Protein AF-A0A7T6VIW2-F1 (afdb_monomer)

Radius of gyration: 22.15 Å; Cα contacts (8 Å, |Δi|>4): 57; chains: 1; bounding box: 61×43×41 Å

pLDDT: mean 85.41, std 11.58, range [43.78, 95.5]

Structure (mmCIF, N/CA/C/O backbone):
data_AF-A0A7T6VIW2-F1
#
_entry.id   AF-A0A7T6VIW2-F1
#
loop_
_atom_site.group_PDB
_atom_site.id
_atom_site.type_symbol
_atom_site.label_atom_id
_atom_site.label_alt_id
_atom_site.label_comp_id
_atom_site.label_asym_id
_atom_site.label_entity_id
_atom_site.label_seq_id
_atom_site.pdbx_PDB_ins_code
_atom_site.Cartn_x
_atom_site.Cartn_y
_atom_site.Cartn_z
_atom_site.occupancy
_atom_site.B_iso_or_equiv
_atom_site.auth_seq_id
_atom_site.auth_comp_id
_atom_site.auth_asym_id
_atom_site.auth_atom_id
_atom_site.pdbx_PDB_model_num
ATOM 1 N N . MET A 1 1 ? 42.644 -32.033 -14.487 1.00 43.78 1 MET A N 1
ATOM 2 C CA . MET A 1 1 ? 42.231 -31.438 -13.200 1.00 43.78 1 MET A CA 1
ATOM 3 C C . MET A 1 1 ? 41.993 -29.961 -13.458 1.00 43.78 1 MET A C 1
ATOM 5 O O . MET A 1 1 ? 42.947 -29.282 -13.817 1.00 43.78 1 MET A O 1
ATOM 9 N N . LEU A 1 2 ? 40.739 -29.494 -13.425 1.00 52.12 2 LEU A N 1
ATOM 10 C CA . LEU A 1 2 ? 40.463 -28.053 -13.475 1.00 52.12 2 LEU A CA 1
ATOM 11 C C . LEU A 1 2 ? 40.997 -27.427 -12.181 1.00 52.12 2 LEU A C 1
ATOM 13 O O . LEU A 1 2 ? 40.769 -27.975 -11.105 1.00 52.12 2 LEU A O 1
ATOM 17 N N . ASN A 1 3 ? 41.732 -26.322 -12.296 1.00 49.72 3 ASN A N 1
ATOM 18 C CA . ASN A 1 3 ? 42.260 -25.604 -11.139 1.00 49.72 3 ASN A CA 1
ATOM 19 C C . ASN A 1 3 ? 41.089 -25.015 -10.326 1.00 49.72 3 ASN A C 1
ATOM 21 O O . ASN A 1 3 ? 40.368 -24.179 -10.876 1.00 49.72 3 ASN A O 1
ATOM 25 N N . PRO A 1 4 ? 40.913 -25.389 -9.044 1.00 56.81 4 PRO A N 1
ATOM 26 C CA . PRO A 1 4 ? 39.775 -24.956 -8.223 1.00 56.81 4 PRO A CA 1
ATOM 27 C C . PRO A 1 4 ? 39.689 -23.427 -8.078 1.00 56.81 4 PRO A C 1
ATOM 29 O O . PRO A 1 4 ? 38.598 -22.863 -8.103 1.00 56.81 4 PRO A O 1
ATOM 32 N N . HIS A 1 5 ? 40.835 -22.739 -8.087 1.00 56.50 5 HIS A N 1
ATOM 33 C CA . HIS A 1 5 ? 40.908 -21.275 -8.045 1.00 56.50 5 HIS A CA 1
ATOM 34 C C . HIS A 1 5 ? 40.320 -20.561 -9.272 1.00 56.50 5 HIS A C 1
ATOM 36 O O . HIS A 1 5 ? 39.941 -19.398 -9.179 1.00 56.50 5 HIS A O 1
ATOM 42 N N . VAL A 1 6 ? 40.249 -21.217 -10.438 1.00 58.09 6 VAL A N 1
ATOM 43 C CA . VAL A 1 6 ? 39.645 -20.615 -11.644 1.00 58.09 6 VAL A CA 1
ATOM 44 C C . VAL A 1 6 ? 38.122 -20.731 -11.588 1.00 58.09 6 VAL A C 1
ATOM 46 O O . VAL A 1 6 ? 37.415 -19.835 -12.038 1.00 58.09 6 VAL A O 1
ATOM 49 N N . THR A 1 7 ? 37.613 -21.813 -10.998 1.00 60.69 7 THR A N 1
ATOM 50 C CA . THR A 1 7 ? 36.177 -22.044 -10.806 1.00 60.69 7 THR A CA 1
ATOM 51 C C . THR A 1 7 ? 35.579 -21.198 -9.682 1.00 60.69 7 THR A C 1
ATOM 53 O O . THR A 1 7 ? 34.482 -20.683 -9.867 1.00 60.69 7 THR A O 1
ATOM 56 N N . GLU A 1 8 ? 36.296 -20.982 -8.573 1.00 61.62 8 GLU A N 1
ATOM 57 C CA . GLU A 1 8 ? 35.858 -20.094 -7.476 1.00 61.62 8 GLU A CA 1
ATOM 58 C C . GLU A 1 8 ? 35.705 -18.646 -7.958 1.00 61.62 8 GLU A C 1
ATOM 60 O O . GLU A 1 8 ? 34.651 -18.039 -7.804 1.00 61.62 8 GLU A O 1
ATOM 65 N N . ARG A 1 9 ? 36.708 -18.134 -8.678 1.00 63.09 9 ARG A N 1
ATOM 66 C CA . ARG A 1 9 ? 36.711 -16.762 -9.201 1.00 63.09 9 ARG A CA 1
ATOM 67 C C . ARG A 1 9 ? 35.660 -16.524 -10.292 1.00 63.09 9 ARG A C 1
ATOM 69 O O . ARG A 1 9 ? 35.165 -15.412 -10.457 1.00 63.09 9 ARG A O 1
ATOM 76 N N . ALA A 1 10 ? 35.322 -17.567 -11.052 1.00 64.81 10 ALA A N 1
ATOM 77 C CA . ALA A 1 10 ? 34.214 -17.524 -11.998 1.00 64.81 10 ALA A CA 1
ATOM 78 C C . ALA A 1 10 ? 32.863 -17.504 -11.266 1.00 64.81 10 ALA A C 1
ATOM 80 O O . ALA A 1 10 ? 31.999 -16.719 -11.640 1.00 64.81 10 ALA A O 1
ATOM 81 N N . ALA A 1 11 ? 32.682 -18.319 -10.222 1.00 65.38 11 ALA A N 1
ATOM 82 C CA . ALA A 1 11 ? 31.460 -18.328 -9.418 1.00 65.38 11 ALA A CA 1
ATOM 83 C C . ALA A 1 11 ? 31.220 -16.981 -8.711 1.00 65.38 11 ALA A C 1
ATOM 85 O O . ALA A 1 11 ? 30.102 -16.472 -8.753 1.00 65.38 11 ALA A O 1
ATOM 86 N N . GLU A 1 12 ? 32.266 -16.367 -8.152 1.00 68.69 12 GLU A N 1
ATOM 87 C CA . GLU A 1 12 ? 32.219 -15.009 -7.585 1.00 68.69 12 GLU A CA 1
ATOM 88 C C . GLU A 1 12 ? 31.803 -13.974 -8.641 1.00 68.69 12 GLU A C 1
ATOM 90 O O . GLU A 1 12 ? 30.853 -13.231 -8.431 1.00 68.69 12 GLU A O 1
ATOM 95 N N . PHE A 1 13 ? 32.409 -13.997 -9.834 1.00 72.12 13 PHE A N 1
ATOM 96 C CA . PHE A 1 13 ? 32.046 -13.089 -10.929 1.00 72.12 13 PHE A CA 1
ATOM 97 C C . PHE A 1 13 ? 30.580 -13.222 -11.379 1.00 72.12 13 PHE A C 1
ATOM 99 O O . PHE A 1 13 ? 29.920 -12.218 -11.651 1.00 72.12 13 PHE A O 1
ATOM 106 N N . TRP A 1 14 ? 30.061 -14.451 -11.478 1.00 68.31 14 TRP A N 1
ATOM 107 C CA . TRP A 1 14 ? 28.654 -14.683 -11.820 1.00 68.31 14 TRP A CA 1
ATOM 108 C C . TRP A 1 14 ? 27.713 -14.234 -10.700 1.00 68.31 14 TRP A C 1
ATOM 110 O O . TRP A 1 14 ? 26.655 -13.687 -10.996 1.00 68.31 14 TRP A O 1
ATOM 120 N N . THR A 1 15 ? 28.114 -14.403 -9.440 1.00 77.88 15 THR A N 1
ATOM 121 C CA . THR A 1 15 ? 27.338 -13.961 -8.272 1.00 77.88 15 THR A CA 1
ATOM 122 C C . THR A 1 15 ? 27.280 -12.435 -8.207 1.00 77.88 15 THR A C 1
ATOM 124 O O . THR A 1 15 ? 26.193 -11.873 -8.145 1.00 77.88 15 THR A O 1
ATOM 127 N N . ASP A 1 16 ? 28.418 -11.755 -8.365 1.00 80.12 16 ASP A N 1
ATOM 128 C CA . ASP A 1 16 ? 28.509 -10.288 -8.406 1.00 80.12 16 ASP A CA 1
ATOM 129 C C . ASP A 1 16 ? 27.719 -9.676 -9.567 1.00 80.12 16 ASP A C 1
ATOM 131 O O . ASP A 1 16 ? 27.273 -8.529 -9.499 1.00 80.12 16 ASP A O 1
ATOM 135 N N . ARG A 1 17 ? 27.601 -10.404 -10.682 1.00 76.00 17 ARG A N 1
ATOM 136 C CA . ARG A 1 17 ? 26.794 -9.982 -11.828 1.00 76.00 17 ARG A CA 1
ATOM 137 C C . ARG A 1 17 ? 25.304 -10.158 -11.557 1.00 76.00 17 ARG A C 1
ATOM 139 O O . ARG A 1 17 ? 24.549 -9.249 -11.860 1.00 76.00 17 ARG A O 1
ATOM 146 N N . GLN A 1 18 ? 24.895 -11.295 -10.999 1.00 74.81 18 GLN A N 1
ATOM 147 C CA . GLN A 1 18 ? 23.499 -11.537 -10.623 1.00 74.81 18 GLN A CA 1
ATOM 148 C C . GLN A 1 18 ? 23.029 -10.548 -9.556 1.00 74.81 18 GLN A C 1
ATOM 150 O O . GLN A 1 18 ? 21.913 -10.054 -9.637 1.00 74.81 18 GLN A O 1
ATOM 155 N N . GLN A 1 19 ? 23.896 -10.216 -8.599 1.00 82.56 19 GLN A N 1
ATOM 156 C CA . GLN A 1 19 ? 23.600 -9.209 -7.589 1.00 82.56 19 GLN A CA 1
ATOM 157 C C . GLN A 1 19 ? 23.436 -7.820 -8.211 1.00 82.56 19 GLN A C 1
ATOM 159 O O . GLN A 1 19 ? 22.447 -7.161 -7.936 1.00 82.56 19 GLN A O 1
ATOM 164 N N . ARG A 1 20 ? 24.324 -7.420 -9.129 1.00 79.75 20 ARG A N 1
ATOM 165 C CA . ARG A 1 20 ? 24.159 -6.160 -9.873 1.00 79.75 20 ARG A CA 1
ATOM 166 C C . ARG A 1 20 ? 22.892 -6.122 -10.718 1.00 79.75 20 ARG A C 1
ATOM 168 O O . ARG A 1 20 ? 22.193 -5.127 -10.691 1.00 79.75 20 ARG A O 1
ATOM 175 N N . GLU A 1 21 ? 22.582 -7.198 -11.437 1.00 80.19 21 GLU A N 1
ATOM 176 C CA . GLU A 1 21 ? 21.343 -7.283 -12.222 1.00 80.19 21 GLU A CA 1
ATOM 177 C C . GLU A 1 21 ? 20.105 -7.168 -11.316 1.00 80.19 21 GLU A C 1
ATOM 179 O O . GLU A 1 21 ? 19.140 -6.517 -11.698 1.00 80.19 21 GLU A O 1
ATOM 184 N N . TYR A 1 22 ? 20.148 -7.738 -10.107 1.00 81.56 22 TYR A N 1
ATOM 185 C CA . TYR A 1 22 ? 19.090 -7.585 -9.109 1.00 81.56 22 TYR A CA 1
ATOM 186 C C . TYR A 1 22 ? 18.992 -6.148 -8.576 1.00 81.56 22 TYR A C 1
ATOM 188 O O . TYR A 1 22 ? 17.903 -5.576 -8.566 1.00 81.56 22 TYR A O 1
ATOM 196 N N . ASP A 1 23 ? 20.116 -5.556 -8.173 1.00 85.62 23 ASP A N 1
ATOM 197 C CA . ASP A 1 23 ? 20.167 -4.192 -7.641 1.00 85.62 23 ASP A CA 1
ATOM 198 C C . ASP A 1 23 ? 19.676 -3.181 -8.697 1.00 85.62 23 ASP A C 1
ATOM 200 O O . ASP A 1 23 ? 18.813 -2.358 -8.402 1.00 85.62 23 ASP A O 1
ATOM 204 N N . ASP A 1 24 ? 20.111 -3.325 -9.956 1.00 85.88 24 ASP A N 1
ATOM 205 C CA . ASP A 1 24 ? 19.663 -2.501 -11.086 1.00 85.88 24 ASP A CA 1
ATOM 206 C C . ASP A 1 24 ? 18.145 -2.637 -11.322 1.00 85.88 24 ASP A C 1
ATOM 208 O O . ASP A 1 24 ? 17.463 -1.651 -11.612 1.00 85.88 24 ASP A O 1
ATOM 212 N N . THR A 1 25 ? 17.588 -3.852 -11.202 1.00 83.50 25 THR A N 1
ATOM 213 C CA . THR A 1 25 ? 16.133 -4.053 -11.324 1.00 83.50 25 THR A CA 1
ATOM 214 C C . THR A 1 25 ? 15.362 -3.432 -10.166 1.00 83.50 25 THR A C 1
ATOM 216 O O . THR A 1 25 ? 14.327 -2.815 -10.403 1.00 83.50 25 THR A O 1
ATOM 219 N N . ALA A 1 26 ? 15.874 -3.532 -8.938 1.00 82.56 26 ALA A N 1
ATOM 220 C CA . ALA A 1 26 ? 15.239 -2.946 -7.765 1.00 82.56 26 ALA A CA 1
ATOM 221 C C . ALA A 1 26 ? 15.241 -1.409 -7.831 1.00 82.56 26 ALA A C 1
ATOM 223 O O . ALA A 1 26 ? 14.216 -0.782 -7.571 1.00 82.56 26 ALA A O 1
ATOM 224 N N . GLU A 1 27 ? 16.354 -0.800 -8.254 1.00 86.88 27 GLU A N 1
ATOM 225 C CA . GLU A 1 27 ? 16.436 0.648 -8.480 1.00 86.88 27 GLU A CA 1
ATOM 226 C C . GLU A 1 27 ? 15.485 1.105 -9.598 1.00 86.88 27 GLU A C 1
ATOM 228 O O . GLU A 1 27 ? 14.836 2.151 -9.489 1.00 86.88 27 GLU A O 1
ATOM 233 N N . ALA A 1 28 ? 15.361 0.318 -10.673 1.00 85.50 28 ALA A N 1
ATOM 234 C CA . ALA A 1 28 ? 14.421 0.608 -11.749 1.00 85.50 28 ALA A CA 1
ATOM 235 C C . ALA A 1 28 ? 12.967 0.577 -11.250 1.00 85.50 28 ALA A C 1
ATOM 237 O O . ALA A 1 28 ? 12.236 1.542 -11.495 1.00 85.50 28 ALA A O 1
ATOM 238 N N . GLU A 1 29 ? 12.580 -0.465 -10.508 1.00 84.94 29 GLU A N 1
ATOM 239 C CA . GLU A 1 29 ? 11.248 -0.614 -9.905 1.00 84.94 29 GLU A CA 1
ATOM 240 C C . GLU A 1 29 ? 10.927 0.529 -8.930 1.00 84.94 29 GLU A C 1
ATOM 242 O O . GLU A 1 29 ? 9.845 1.117 -8.998 1.00 84.94 29 GLU A O 1
ATOM 247 N N . GLU A 1 30 ? 11.877 0.920 -8.077 1.00 87.94 30 GLU A N 1
ATOM 248 C CA . GLU A 1 30 ? 11.711 2.057 -7.166 1.00 87.94 30 GLU A CA 1
ATOM 249 C C . GLU A 1 30 ? 11.515 3.369 -7.942 1.00 87.94 30 GLU A C 1
ATOM 251 O O . GLU A 1 30 ? 10.591 4.140 -7.670 1.00 87.94 30 GLU A O 1
ATOM 256 N N . SER A 1 31 ? 12.329 3.610 -8.975 1.00 88.06 31 SER A N 1
ATOM 257 C CA . SER A 1 31 ? 12.213 4.812 -9.808 1.00 88.06 31 SER A CA 1
ATOM 258 C C . SER A 1 31 ? 10.889 4.881 -10.581 1.00 88.06 31 SER A C 1
ATOM 260 O O . SER A 1 31 ? 10.380 5.975 -10.851 1.00 88.06 31 SER A O 1
ATOM 262 N N . ALA A 1 32 ? 10.351 3.722 -10.967 1.00 89.12 32 ALA A N 1
ATOM 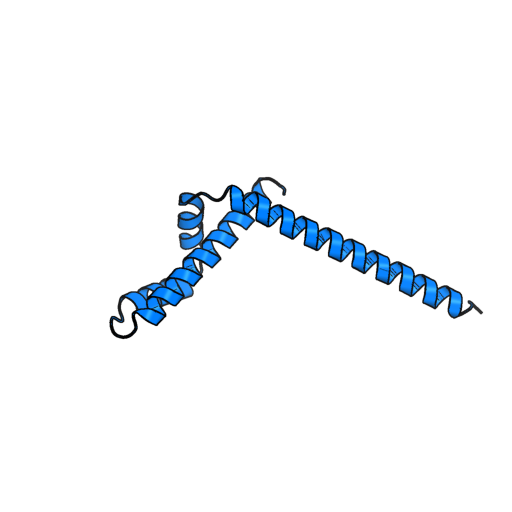263 C CA . ALA A 1 32 ? 9.078 3.583 -11.658 1.00 89.12 32 ALA A CA 1
ATOM 264 C C . ALA A 1 32 ? 7.916 3.896 -10.715 1.00 89.12 32 ALA A C 1
ATOM 266 O O . ALA A 1 32 ? 7.021 4.665 -11.070 1.00 89.12 32 ALA A O 1
ATOM 267 N N . PHE A 1 33 ? 7.974 3.364 -9.492 1.00 91.06 33 PHE A N 1
ATOM 268 C CA . PHE A 1 33 ? 7.001 3.650 -8.446 1.00 91.06 33 PHE A CA 1
ATOM 269 C C . PHE A 1 33 ? 6.982 5.136 -8.074 1.00 91.06 33 PHE A C 1
ATOM 271 O O . PHE A 1 33 ? 5.904 5.720 -7.978 1.00 91.06 33 PHE A O 1
ATOM 278 N N . LEU A 1 34 ? 8.147 5.776 -7.922 1.00 91.19 34 LEU A N 1
ATOM 279 C CA . LEU A 1 34 ? 8.236 7.209 -7.617 1.00 91.19 34 LEU A CA 1
ATOM 280 C C . LEU A 1 34 ? 7.615 8.068 -8.725 1.00 91.19 34 LEU A C 1
ATOM 282 O O . LEU A 1 34 ? 6.786 8.929 -8.439 1.00 91.19 34 LEU A O 1
ATOM 286 N N . ARG A 1 35 ? 7.946 7.788 -9.992 1.00 89.88 35 ARG A N 1
ATOM 287 C CA . ARG A 1 35 ? 7.350 8.483 -11.146 1.00 89.88 35 ARG A CA 1
ATOM 288 C C . ARG A 1 35 ? 5.843 8.283 -11.226 1.00 89.88 35 ARG A C 1
ATOM 290 O O . ARG A 1 35 ? 5.117 9.227 -11.507 1.00 89.88 35 ARG A O 1
ATOM 297 N N . ALA A 1 36 ? 5.365 7.071 -10.966 1.00 92.12 36 ALA A N 1
ATOM 298 C CA . ALA A 1 36 ? 3.936 6.804 -10.943 1.00 92.12 36 ALA A CA 1
ATOM 299 C C . ALA A 1 36 ? 3.232 7.490 -9.764 1.00 92.12 36 ALA A C 1
ATOM 301 O O . ALA A 1 36 ? 2.127 7.989 -9.936 1.00 92.12 36 ALA A O 1
ATOM 302 N N . SER A 1 37 ? 3.880 7.561 -8.598 1.00 92.00 37 SER A N 1
ATOM 303 C CA . SER A 1 37 ? 3.363 8.224 -7.393 1.00 92.00 37 SER A CA 1
ATOM 304 C C . SER A 1 37 ? 3.144 9.723 -7.599 1.00 92.00 37 SER A C 1
ATOM 306 O O . SER A 1 37 ? 2.178 10.273 -7.081 1.00 92.00 37 SER A O 1
ATOM 308 N N . GLU A 1 38 ? 4.004 10.387 -8.378 1.00 93.62 38 GLU A N 1
ATOM 309 C CA . GLU A 1 38 ? 3.838 11.804 -8.744 1.00 93.62 38 GLU A CA 1
ATOM 310 C C . GLU A 1 38 ? 2.600 12.065 -9.618 1.00 93.62 38 GLU A C 1
ATOM 312 O O . GLU A 1 38 ? 2.134 13.200 -9.703 1.00 93.62 38 GLU A O 1
ATOM 317 N N . GLU A 1 39 ? 2.070 11.027 -10.264 1.00 93.00 39 GLU A N 1
ATOM 318 C CA . GLU A 1 39 ? 0.932 11.106 -11.179 1.00 93.00 39 GLU A CA 1
ATOM 319 C C . GLU A 1 39 ? -0.377 10.577 -10.577 1.00 93.00 39 GLU A C 1
ATOM 321 O O . GLU A 1 39 ? -1.399 10.598 -11.262 1.00 93.00 39 GLU A O 1
ATOM 326 N N . VAL A 1 40 ? -0.359 10.071 -9.338 1.00 94.81 40 VAL A N 1
ATOM 327 C CA . VAL A 1 40 ? -1.564 9.554 -8.677 1.00 94.81 40 VAL A CA 1
ATOM 328 C C . VAL A 1 40 ? -2.532 10.699 -8.401 1.00 94.81 40 VAL A C 1
ATOM 330 O O . VAL A 1 40 ? -2.225 11.622 -7.643 1.00 94.81 40 VAL A O 1
ATOM 333 N N . GLU A 1 41 ? -3.736 10.596 -8.957 1.00 95.00 41 GLU A N 1
ATOM 334 C CA . GLU A 1 41 ? -4.837 11.500 -8.651 1.00 95.00 41 GLU A CA 1
ATOM 335 C C . GLU A 1 41 ? -5.750 10.905 -7.573 1.00 95.00 41 GLU A C 1
ATOM 337 O O . GLU A 1 41 ? -5.786 9.698 -7.324 1.00 95.00 41 GLU A O 1
ATOM 342 N N . PHE A 1 42 ? -6.541 11.761 -6.921 1.00 91.31 42 PHE A N 1
ATOM 343 C CA . PHE A 1 42 ? -7.454 11.318 -5.862 1.00 91.31 42 PHE A CA 1
ATOM 344 C C . PHE A 1 42 ? -8.475 10.278 -6.354 1.00 91.31 42 PHE A C 1
ATOM 346 O O . PHE A 1 42 ? -8.804 9.351 -5.616 1.00 91.31 42 PHE A O 1
ATOM 353 N N . ASP A 1 43 ? -8.944 10.400 -7.598 1.00 94.56 43 ASP A N 1
ATOM 354 C CA . ASP A 1 43 ? -9.887 9.448 -8.191 1.00 94.56 43 ASP A CA 1
ATOM 355 C C . ASP A 1 43 ? -9.264 8.048 -8.339 1.00 94.56 43 ASP A C 1
ATOM 357 O O . ASP A 1 43 ? -9.929 7.065 -8.012 1.00 94.56 43 ASP A O 1
ATOM 361 N N . ASP A 1 44 ? -7.978 7.945 -8.708 1.00 93.44 44 ASP A N 1
ATOM 362 C CA . ASP A 1 44 ? -7.267 6.658 -8.767 1.00 93.44 44 ASP A CA 1
ATOM 363 C C . ASP A 1 44 ? -7.214 5.991 -7.383 1.00 93.44 44 ASP A C 1
ATOM 365 O O . ASP A 1 44 ? -7.386 4.778 -7.258 1.00 93.44 44 ASP A O 1
ATOM 369 N N . VAL A 1 45 ? -7.015 6.783 -6.322 1.00 92.69 45 VAL A N 1
A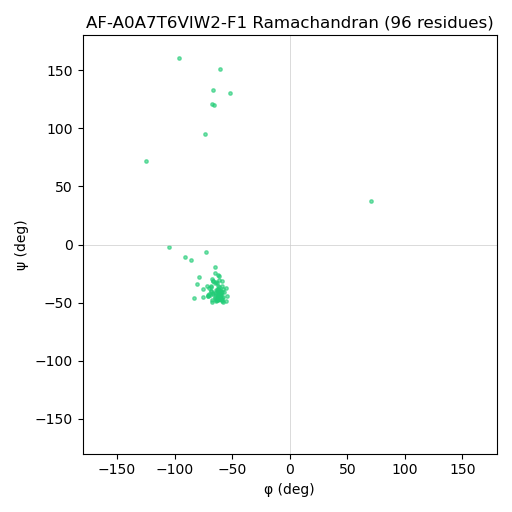TOM 370 C CA . VAL A 1 45 ? -7.006 6.282 -4.937 1.00 92.69 45 VAL A CA 1
ATOM 371 C C . VAL A 1 45 ? -8.393 5.783 -4.533 1.00 92.69 45 VAL A C 1
ATOM 373 O O . VAL A 1 45 ? -8.511 4.735 -3.903 1.00 92.69 45 VAL A O 1
ATOM 376 N N . ILE A 1 46 ? -9.462 6.493 -4.898 1.00 92.81 46 ILE A N 1
ATOM 377 C CA . ILE A 1 46 ? -10.838 6.072 -4.595 1.00 92.81 46 ILE A CA 1
ATOM 378 C C . ILE A 1 46 ? -11.194 4.772 -5.323 1.00 92.81 46 ILE A C 1
ATOM 380 O O . ILE A 1 46 ? -11.793 3.879 -4.714 1.00 92.81 46 ILE A O 1
ATOM 384 N N . GLU A 1 47 ? -10.803 4.642 -6.591 1.00 93.25 47 GLU A N 1
ATOM 385 C CA . GLU A 1 47 ? -10.946 3.393 -7.342 1.00 93.25 47 GLU A CA 1
ATOM 386 C C . GLU A 1 47 ? -10.144 2.262 -6.684 1.00 93.25 47 GLU A C 1
ATOM 388 O O . GLU A 1 47 ? -10.695 1.195 -6.409 1.00 93.25 47 GLU A O 1
ATOM 393 N N . ALA A 1 48 ? -8.890 2.515 -6.304 1.00 93.44 48 ALA A N 1
ATOM 394 C CA . ALA A 1 48 ? -8.056 1.531 -5.621 1.00 93.44 48 ALA A CA 1
ATOM 395 C C . ALA A 1 48 ? -8.650 1.084 -4.273 1.00 93.44 48 ALA A C 1
ATOM 397 O O . ALA A 1 48 ? -8.653 -0.109 -3.970 1.00 93.44 48 ALA A O 1
ATOM 398 N N . ILE A 1 49 ? -9.241 1.995 -3.486 1.00 92.44 49 ILE A N 1
ATOM 399 C CA . ILE A 1 49 ? -9.968 1.646 -2.250 1.00 92.44 49 ILE A CA 1
ATOM 400 C C . ILE A 1 49 ? -11.105 0.661 -2.546 1.00 92.44 49 ILE A C 1
ATOM 402 O O . ILE A 1 49 ? -11.367 -0.239 -1.742 1.00 92.44 49 ILE A O 1
ATOM 406 N N . TYR A 1 50 ? -11.803 0.815 -3.673 1.00 89.44 50 TYR A N 1
ATOM 407 C CA . TYR A 1 50 ? -12.883 -0.093 -4.050 1.00 89.44 50 TYR A CA 1
ATOM 408 C C . TYR A 1 50 ? -12.383 -1.510 -4.362 1.00 89.44 50 TYR A C 1
ATOM 410 O O . TYR A 1 50 ? -13.092 -2.482 -4.073 1.00 89.44 50 TYR A O 1
ATOM 418 N N . ASP A 1 51 ? -11.165 -1.634 -4.874 1.00 91.00 51 ASP A N 1
ATOM 419 C CA . ASP A 1 51 ? -10.545 -2.916 -5.204 1.00 91.00 51 ASP A CA 1
ATOM 420 C C . ASP A 1 51 ? -9.842 -3.574 -4.007 1.00 91.00 51 ASP A C 1
ATOM 422 O O . ASP A 1 51 ? -9.563 -4.778 -4.030 1.00 91.00 51 ASP A O 1
ATOM 426 N N . LEU A 1 52 ? -9.625 -2.833 -2.913 1.00 90.00 52 LEU A N 1
ATOM 427 C CA . LEU A 1 52 ? -9.055 -3.393 -1.691 1.00 90.00 52 LEU A CA 1
ATOM 428 C C . LEU A 1 52 ? -9.929 -4.517 -1.096 1.00 90.00 52 LEU A C 1
ATOM 430 O O . LEU A 1 52 ? -11.171 -4.494 -1.193 1.00 90.00 52 LEU A O 1
ATOM 434 N N . PRO A 1 53 ? -9.306 -5.490 -0.394 1.00 91.94 53 PRO A N 1
ATOM 435 C CA . PRO A 1 53 ? -10.016 -6.608 0.208 1.00 91.94 53 PRO A CA 1
ATOM 436 C C . PRO A 1 53 ? -11.194 -6.153 1.071 1.00 91.94 53 PRO A C 1
ATOM 438 O O . PRO A 1 53 ? -11.056 -5.315 1.965 1.00 91.94 53 PRO A O 1
ATOM 441 N N . GLU A 1 54 ? -12.361 -6.759 0.852 1.00 91.69 54 GLU A N 1
ATOM 442 C CA . GLU A 1 54 ? -13.584 -6.436 1.597 1.00 91.6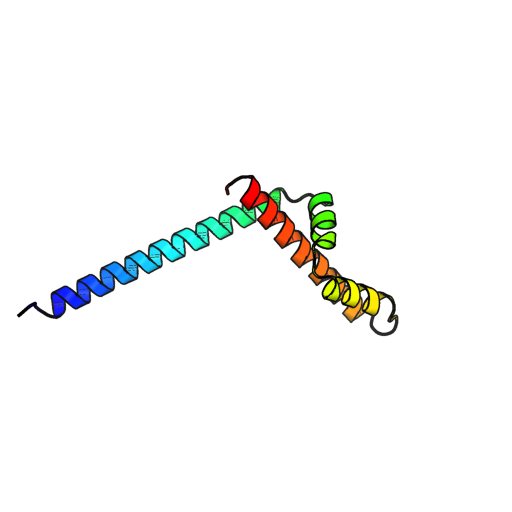9 54 GLU A CA 1
ATOM 443 C C . GLU A 1 54 ? -13.377 -6.562 3.117 1.00 91.69 54 GLU A C 1
ATOM 445 O O . GLU A 1 54 ? -13.837 -5.729 3.893 1.00 91.69 54 GLU A O 1
ATOM 450 N N . SER A 1 55 ? -12.593 -7.555 3.554 1.00 91.62 55 SER A N 1
ATOM 451 C CA . SER A 1 55 ? -12.261 -7.762 4.970 1.00 91.62 55 SER A CA 1
ATOM 452 C C . SER A 1 55 ? -11.498 -6.594 5.604 1.00 91.62 55 SER A C 1
ATOM 454 O O . SER A 1 55 ? -11.573 -6.399 6.820 1.00 91.62 55 SER A O 1
ATOM 456 N N . PHE A 1 56 ? -10.746 -5.829 4.812 1.00 88.75 56 PHE A N 1
ATOM 457 C CA . PHE A 1 56 ? -10.010 -4.666 5.284 1.00 88.75 56 PHE A CA 1
ATOM 458 C C . PHE A 1 56 ? -10.914 -3.433 5.338 1.00 88.75 56 PHE A C 1
ATOM 460 O O . PHE A 1 56 ? -11.012 -2.796 6.387 1.00 88.75 56 PHE A O 1
ATOM 467 N N . ARG A 1 57 ? -11.706 -3.191 4.284 1.00 90.25 57 ARG A N 1
ATOM 468 C CA . ARG A 1 57 ? -12.759 -2.160 4.297 1.00 90.25 57 ARG A CA 1
ATOM 469 C C . ARG A 1 57 ? -13.728 -2.349 5.468 1.00 90.25 57 ARG A C 1
ATOM 471 O O . ARG A 1 57 ? -14.005 -1.402 6.199 1.00 90.25 57 ARG A O 1
ATOM 478 N N . ASN A 1 58 ? -14.169 -3.582 5.724 1.00 91.56 58 ASN A N 1
ATOM 479 C CA . ASN A 1 58 ? -15.055 -3.908 6.845 1.00 91.56 58 ASN A CA 1
ATOM 480 C C . ASN A 1 58 ? -14.412 -3.642 8.213 1.00 91.56 58 ASN A C 1
ATOM 482 O O . ASN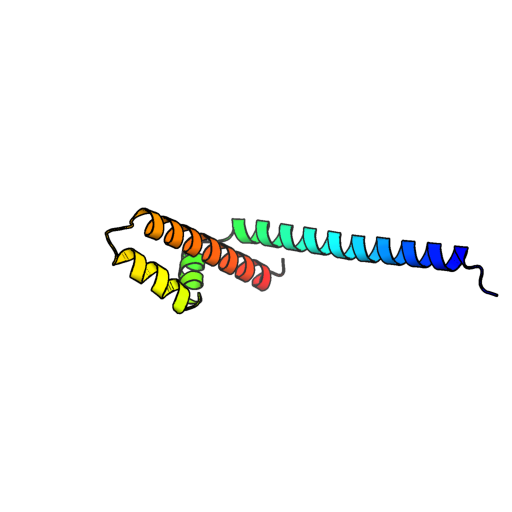 A 1 58 ? -15.113 -3.235 9.141 1.00 91.56 58 ASN A O 1
ATOM 486 N N . ARG A 1 59 ? -13.090 -3.819 8.354 1.00 89.94 59 ARG A N 1
ATOM 487 C CA . ARG A 1 59 ? -12.364 -3.445 9.579 1.00 89.94 59 ARG A CA 1
ATOM 488 C C . ARG A 1 59 ? -12.398 -1.936 9.808 1.00 89.94 59 ARG A C 1
ATOM 490 O O . ARG A 1 59 ? -12.745 -1.514 10.908 1.00 89.94 59 ARG A O 1
ATOM 497 N N . VAL A 1 60 ? -12.134 -1.139 8.771 1.00 89.88 60 VAL A N 1
ATOM 498 C CA . VAL A 1 60 ? -12.226 0.332 8.837 1.00 89.88 60 VAL A CA 1
ATOM 499 C C . VAL A 1 60 ? -13.649 0.772 9.201 1.00 89.88 60 VAL A C 1
ATOM 501 O O . VAL A 1 60 ? -13.834 1.569 10.121 1.00 89.88 60 VAL A O 1
ATOM 504 N N . PHE A 1 61 ? -14.671 0.204 8.550 1.00 89.06 61 PHE A N 1
ATOM 505 C CA . PHE A 1 61 ? -16.0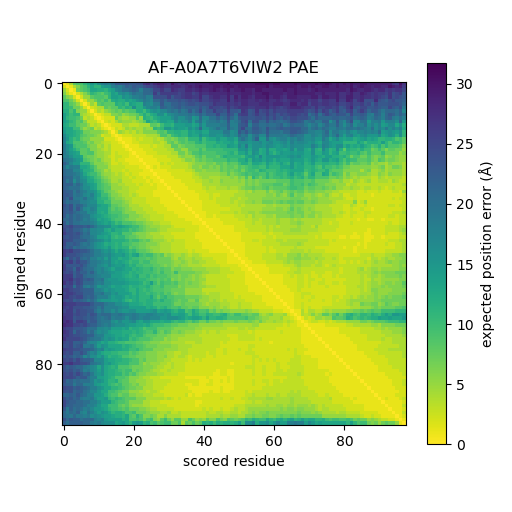77 0.488 8.866 1.00 89.06 61 PHE A CA 1
ATOM 506 C C . PHE A 1 61 ? -16.457 0.097 10.297 1.00 89.06 61 PHE A C 1
ATOM 508 O O . PHE A 1 61 ? -17.139 0.855 10.985 1.00 89.06 61 PHE A O 1
ATOM 515 N N . THR A 1 62 ? -16.005 -1.063 10.772 1.00 91.62 62 THR A N 1
ATOM 516 C CA . THR A 1 62 ? -16.274 -1.513 12.145 1.00 91.62 62 THR A CA 1
ATOM 517 C C . THR A 1 62 ? -15.641 -0.562 13.160 1.00 91.62 62 THR A C 1
ATOM 519 O O . THR A 1 62 ? -16.317 -0.135 14.094 1.00 9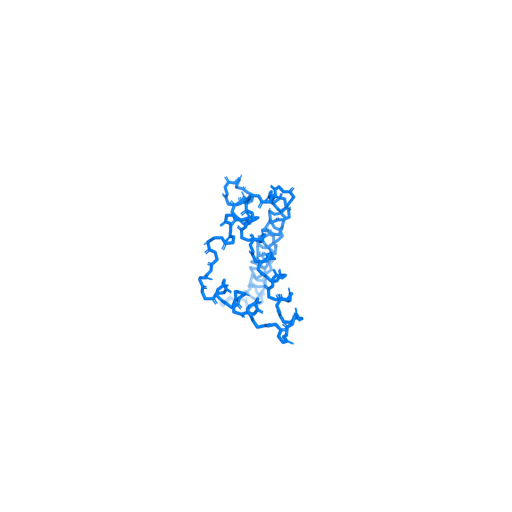1.62 62 THR A O 1
ATOM 522 N N . ALA A 1 63 ? -14.389 -0.150 12.941 1.00 89.69 63 ALA A N 1
ATOM 523 C CA . ALA A 1 63 ? -13.719 0.829 13.793 1.00 89.69 63 ALA A CA 1
ATOM 524 C C . ALA A 1 63 ? -14.382 2.214 13.735 1.00 89.69 63 ALA A C 1
ATOM 526 O O . ALA A 1 63 ? -14.441 2.911 14.741 1.00 89.69 63 ALA A O 1
ATOM 527 N N . TYR A 1 64 ? -14.946 2.614 12.590 1.00 89.12 64 TYR A N 1
ATOM 528 C CA . TYR A 1 64 ? -15.747 3.837 12.510 1.00 89.12 64 TYR A CA 1
ATOM 529 C C . TYR A 1 64 ? -16.991 3.767 13.403 1.00 89.12 64 TYR A C 1
ATOM 531 O O . TYR A 1 64 ? -17.370 4.772 14.013 1.00 89.12 64 TYR A O 1
ATOM 539 N N . LEU A 1 65 ? -17.663 2.613 13.456 1.00 91.00 65 LEU A N 1
ATOM 540 C CA . LEU A 1 65 ? -18.855 2.418 14.282 1.00 91.00 65 LEU A CA 1
ATOM 541 C C . LEU A 1 65 ? -18.511 2.362 15.774 1.00 91.00 65 LEU A C 1
ATOM 543 O O . LEU A 1 65 ? -19.270 2.900 16.584 1.00 91.00 65 LEU A O 1
ATOM 547 N N . ASP A 1 66 ? -17.362 1.788 16.128 1.00 89.50 66 ASP A N 1
ATOM 548 C CA . ASP A 1 66 ? -16.851 1.795 17.495 1.00 89.50 66 ASP A CA 1
ATOM 549 C C . ASP A 1 66 ? -16.311 3.181 17.888 1.00 89.50 66 ASP A C 1
ATOM 551 O O . ASP A 1 66 ? -15.163 3.553 17.653 1.00 89.50 66 ASP A O 1
ATOM 555 N N . LYS A 1 67 ? -17.163 3.978 18.537 1.00 83.19 67 LYS A N 1
ATOM 556 C CA . LYS A 1 67 ? -16.813 5.336 18.979 1.00 83.19 67 LYS A CA 1
ATOM 557 C C . LYS A 1 67 ? -15.860 5.368 20.178 1.00 83.19 67 LYS A C 1
ATOM 559 O O . LYS A 1 67 ? -15.436 6.461 20.558 1.00 83.19 67 LYS A O 1
ATOM 564 N N . SER A 1 68 ? -15.551 4.220 20.786 1.00 88.19 68 SER A N 1
ATOM 565 C CA . SER A 1 68 ? -14.700 4.149 21.975 1.00 88.19 68 SER A CA 1
ATOM 566 C C . SER A 1 68 ? -13.208 4.271 21.650 1.00 88.19 68 SER A C 1
ATOM 568 O O . SER A 1 68 ? -12.467 4.836 22.456 1.00 88.19 68 SER A O 1
ATOM 570 N N . ASP A 1 69 ? -12.782 3.858 20.450 1.00 89.56 69 ASP A N 1
ATOM 571 C CA . ASP A 1 69 ? -11.379 3.892 20.024 1.00 89.56 69 ASP A CA 1
ATOM 572 C C . ASP A 1 69 ? -11.174 4.659 18.710 1.00 89.56 69 ASP A C 1
ATOM 574 O O . ASP A 1 69 ? -10.857 4.133 17.639 1.00 89.56 69 ASP A O 1
ATOM 578 N N . ARG A 1 70 ? -11.317 5.982 18.812 1.00 89.12 70 ARG A N 1
ATOM 579 C CA . ARG A 1 70 ? -11.106 6.889 17.678 1.00 89.12 70 ARG A CA 1
ATOM 580 C C . ARG A 1 70 ? -9.670 6.863 17.145 1.00 89.12 70 ARG A C 1
ATOM 582 O O . ARG A 1 70 ? -9.468 7.183 15.978 1.00 89.12 70 ARG A O 1
ATOM 589 N N . LYS A 1 71 ? -8.681 6.515 17.975 1.00 91.44 71 LYS A N 1
ATOM 590 C CA . LYS A 1 71 ? -7.278 6.443 17.542 1.00 91.44 71 LYS A CA 1
ATOM 591 C C . LYS A 1 71 ? -7.066 5.248 16.629 1.00 91.44 71 LYS A C 1
ATOM 593 O O . LYS A 1 71 ? -6.458 5.402 15.577 1.00 91.44 71 LYS 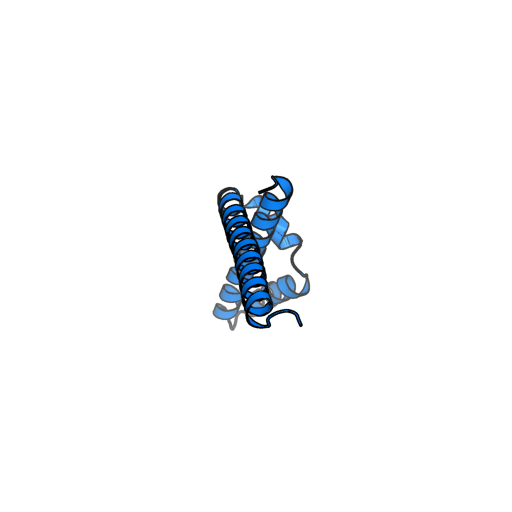A O 1
ATOM 598 N N . HIS A 1 72 ? -7.615 4.094 17.001 1.00 89.06 72 HIS A N 1
ATOM 599 C CA . HIS A 1 72 ? -7.556 2.910 16.160 1.00 89.06 72 HIS A CA 1
ATOM 600 C C . HIS A 1 72 ? -8.271 3.120 14.821 1.00 89.06 72 HIS A C 1
ATOM 602 O O . HIS A 1 72 ? -7.740 2.735 13.783 1.00 89.06 72 HIS A O 1
ATOM 608 N N . PHE A 1 73 ? -9.418 3.810 14.818 1.00 90.81 73 PHE A N 1
ATOM 609 C CA . PHE A 1 73 ? -10.084 4.192 13.570 1.00 90.81 73 PHE A CA 1
ATOM 610 C C . PHE A 1 73 ? -9.195 5.055 12.660 1.00 90.81 73 PHE A C 1
ATOM 612 O O . PHE A 1 73 ? -9.077 4.747 11.478 1.00 90.81 73 PHE A O 1
ATOM 619 N N . VAL A 1 74 ? -8.563 6.109 13.193 1.00 92.75 74 VAL A N 1
ATOM 620 C CA . VAL A 1 74 ? -7.674 6.982 12.400 1.00 92.75 74 VAL A CA 1
ATOM 621 C C . VAL A 1 74 ? -6.499 6.191 11.830 1.00 92.75 74 VAL A C 1
ATOM 623 O O . VAL A 1 74 ? -6.233 6.298 10.642 1.00 92.75 74 VAL A O 1
ATOM 626 N N . TYR A 1 75 ? -5.875 5.334 12.637 1.00 93.12 75 TYR A N 1
ATOM 627 C CA . TYR A 1 75 ? -4.791 4.462 12.183 1.00 93.12 75 TYR A CA 1
ATOM 628 C C . TYR A 1 75 ? -5.210 3.549 11.020 1.00 93.12 75 TYR A C 1
ATOM 630 O O . TYR A 1 75 ? -4.498 3.430 10.028 1.00 93.12 75 TYR A O 1
ATOM 638 N N . LEU A 1 76 ? -6.384 2.915 11.112 1.00 93.06 76 LEU A N 1
ATOM 639 C CA . LEU A 1 76 ? -6.894 2.077 10.023 1.00 93.06 76 LEU A CA 1
ATOM 640 C C . LEU A 1 76 ? -7.246 2.892 8.773 1.00 93.06 76 LEU A C 1
ATOM 642 O O . LEU A 1 76 ? -7.135 2.374 7.666 1.00 93.06 76 LEU A O 1
ATOM 646 N N . LEU A 1 77 ? -7.685 4.141 8.943 1.00 92.19 77 LEU A N 1
ATOM 647 C CA . LEU A 1 77 ? -7.966 5.037 7.828 1.00 92.19 77 LEU A CA 1
ATOM 648 C C . LEU A 1 77 ? -6.675 5.445 7.107 1.00 92.19 77 LEU A C 1
ATOM 650 O O . LEU A 1 77 ? -6.651 5.406 5.886 1.00 92.19 77 LEU A O 1
ATOM 654 N N . GLU A 1 78 ? -5.615 5.782 7.843 1.00 94.06 78 GLU A N 1
ATOM 655 C CA . GLU A 1 78 ? -4.292 6.089 7.275 1.00 94.06 78 GLU A CA 1
ATOM 656 C C . GLU A 1 78 ? -3.759 4.906 6.455 1.00 94.06 78 GLU A C 1
ATOM 658 O O . GLU A 1 78 ? -3.464 5.073 5.276 1.00 94.06 78 GLU A O 1
ATOM 663 N N . LEU A 1 79 ? -3.779 3.692 7.022 1.00 94.19 79 LEU A N 1
ATOM 664 C CA . LEU A 1 79 ? -3.375 2.478 6.301 1.00 94.19 79 LEU A CA 1
ATOM 665 C C . LEU A 1 79 ? -4.182 2.239 5.018 1.00 94.19 79 LEU A C 1
ATOM 667 O O . LEU A 1 79 ? -3.625 1.833 4.006 1.00 94.19 79 LEU A O 1
ATOM 671 N N . LEU A 1 80 ? -5.497 2.481 5.049 1.00 93.75 80 LEU A N 1
ATOM 672 C CA . LEU A 1 80 ? -6.351 2.342 3.867 1.00 93.75 80 LEU A CA 1
ATOM 673 C C . LEU A 1 80 ? -5.932 3.281 2.739 1.00 93.75 80 LEU A C 1
ATOM 675 O O . LEU A 1 80 ? -5.932 2.867 1.582 1.00 93.75 80 LEU A O 1
ATOM 679 N N . PHE A 1 81 ? -5.602 4.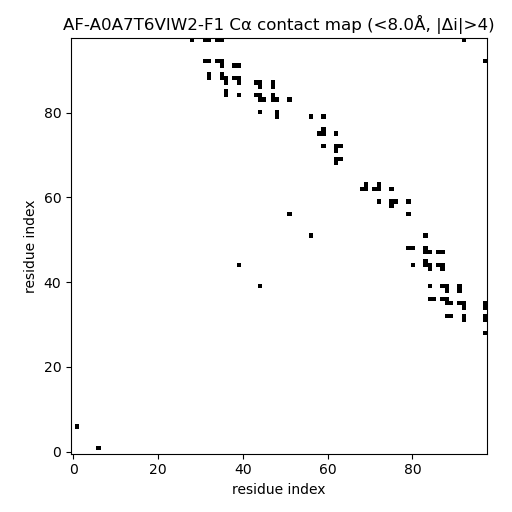527 3.073 1.00 93.50 81 PHE A N 1
ATOM 680 C CA . PHE A 1 81 ? -5.146 5.498 2.088 1.00 93.50 81 PHE A CA 1
ATOM 681 C C . PHE A 1 81 ? -3.756 5.157 1.549 1.00 93.50 81 PHE A C 1
ATOM 683 O O . PHE A 1 81 ? -3.576 5.223 0.336 1.00 93.50 81 PHE A O 1
ATOM 690 N N . ASP A 1 82 ? -2.819 4.743 2.402 1.00 94.25 82 ASP A N 1
ATOM 691 C CA . ASP A 1 82 ? -1.469 4.356 1.976 1.00 94.25 82 ASP A CA 1
ATOM 692 C C . ASP A 1 82 ? -1.501 3.141 1.032 1.00 94.25 82 ASP A C 1
ATOM 694 O O . ASP A 1 82 ? -0.915 3.181 -0.052 1.00 94.25 82 ASP A O 1
ATOM 698 N N . ASP A 1 83 ? -2.252 2.093 1.391 1.00 94.00 83 ASP A N 1
ATOM 699 C CA . ASP A 1 83 ? -2.395 0.886 0.566 1.00 94.00 83 ASP A CA 1
ATOM 700 C C . ASP A 1 83 ? -3.056 1.204 -0.785 1.00 94.00 83 ASP A C 1
ATOM 702 O O . ASP A 1 83 ? -2.630 0.713 -1.833 1.00 94.00 83 ASP A O 1
ATOM 706 N N . ALA A 1 84 ? -4.098 2.040 -0.781 1.00 93.88 84 ALA A N 1
ATOM 707 C CA . ALA A 1 84 ? -4.786 2.437 -2.003 1.00 93.88 84 ALA A CA 1
ATOM 708 C C . ALA A 1 84 ? -3.919 3.328 -2.901 1.00 93.88 84 ALA A C 1
ATOM 710 O O . ALA A 1 84 ? -3.915 3.151 -4.118 1.00 93.88 84 ALA A O 1
ATOM 711 N N . PHE A 1 85 ? -3.158 4.254 -2.317 1.00 95.50 85 PHE A N 1
ATOM 712 C CA . PHE A 1 85 ? -2.213 5.089 -3.051 1.00 95.50 85 PHE A CA 1
ATOM 713 C C . PHE A 1 85 ? -1.127 4.241 -3.718 1.00 95.50 85 PHE A C 1
ATOM 715 O O . PHE A 1 85 ? -0.864 4.403 -4.909 1.00 95.50 85 PHE A O 1
ATOM 722 N N . ALA A 1 86 ? -0.541 3.290 -2.986 1.00 94.31 86 ALA A N 1
ATOM 723 C CA . ALA A 1 86 ? 0.463 2.388 -3.536 1.00 94.31 86 ALA A CA 1
ATOM 724 C C . ALA A 1 86 ? -0.108 1.528 -4.675 1.00 94.31 86 ALA A C 1
ATOM 726 O O . ALA A 1 86 ? 0.506 1.422 -5.737 1.00 94.31 86 ALA A O 1
ATOM 727 N N . ALA A 1 87 ? -1.315 0.981 -4.503 1.00 94.50 87 ALA A N 1
ATOM 728 C CA . ALA A 1 87 ? -1.992 0.214 -5.547 1.00 94.50 87 ALA A CA 1
ATOM 729 C C . ALA A 1 87 ? -2.287 1.059 -6.803 1.00 94.50 87 ALA A C 1
ATOM 731 O O . ALA A 1 87 ? -2.115 0.577 -7.927 1.00 94.50 87 ALA A O 1
ATOM 732 N N . ALA A 1 88 ? -2.683 2.323 -6.628 1.00 94.94 88 ALA A N 1
ATOM 733 C CA . ALA A 1 88 ? -2.881 3.267 -7.724 1.00 94.94 88 ALA A CA 1
ATOM 734 C C . ALA A 1 88 ? -1.566 3.561 -8.467 1.00 94.94 88 ALA A C 1
ATOM 736 O O . ALA A 1 88 ? -1.515 3.433 -9.694 1.00 94.94 88 ALA A O 1
ATOM 737 N N . ALA A 1 89 ? -0.490 3.871 -7.735 1.00 94.25 89 ALA A N 1
ATOM 738 C CA . ALA A 1 89 ? 0.837 4.107 -8.299 1.00 94.25 89 ALA A CA 1
ATOM 739 C C . ALA A 1 89 ? 1.348 2.878 -9.071 1.00 94.25 89 ALA A C 1
ATOM 741 O O . ALA A 1 89 ? 1.763 2.991 -10.224 1.00 94.25 89 ALA A O 1
ATOM 742 N N . GLU A 1 90 ? 1.233 1.673 -8.509 1.00 92.88 90 GLU A N 1
ATOM 743 C CA . GLU A 1 90 ? 1.564 0.438 -9.227 1.00 92.88 90 GLU A CA 1
ATOM 744 C C . GLU A 1 90 ? 0.735 0.263 -10.505 1.00 92.88 90 GLU A C 1
ATOM 746 O O . GLU A 1 90 ? 1.248 -0.176 -11.539 1.00 92.88 90 GLU A O 1
ATOM 751 N N . GLY A 1 91 ? -0.559 0.583 -10.444 1.00 92.12 91 GLY A N 1
ATOM 752 C CA . GLY A 1 91 ? -1.455 0.540 -11.593 1.00 92.12 91 GLY A CA 1
ATOM 753 C C . GLY A 1 91 ? -0.999 1.481 -12.708 1.00 92.12 91 GLY A C 1
ATOM 754 O O . GLY A 1 91 ? -0.956 1.077 -13.873 1.00 92.12 91 GLY A O 1
ATOM 755 N N . ILE A 1 92 ? -0.613 2.711 -12.364 1.00 91.19 92 ILE A N 1
ATOM 756 C CA . ILE A 1 92 ? -0.0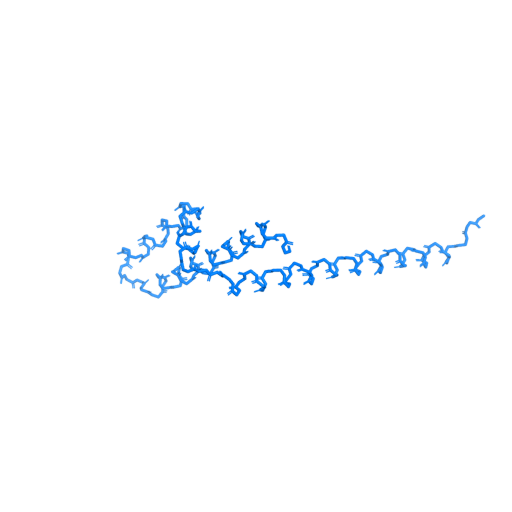75 3.699 -13.306 1.00 91.19 92 ILE A CA 1
ATOM 757 C C . ILE A 1 92 ? 1.254 3.218 -13.899 1.00 91.19 92 ILE A C 1
ATOM 759 O O . ILE A 1 92 ? 1.389 3.216 -15.126 1.00 91.19 92 ILE A O 1
ATOM 763 N N . ALA A 1 93 ? 2.188 2.741 -13.068 1.00 91.88 93 ALA A N 1
ATOM 764 C CA . ALA A 1 93 ? 3.478 2.213 -13.516 1.00 91.88 93 ALA A CA 1
ATOM 765 C C . ALA A 1 93 ? 3.299 1.087 -14.546 1.00 91.88 93 ALA A C 1
ATOM 767 O O . ALA A 1 93 ? 3.839 1.158 -15.653 1.00 91.88 93 ALA A O 1
ATOM 768 N N . LYS A 1 94 ? 2.432 0.109 -14.246 1.00 90.50 94 LYS A N 1
ATOM 769 C CA . LYS A 1 94 ? 2.105 -1.008 -15.150 1.00 90.50 94 LYS A CA 1
ATOM 770 C C . LYS A 1 94 ? 1.475 -0.536 -16.463 1.00 90.50 94 LYS A C 1
ATOM 772 O O . LYS A 1 94 ? 1.805 -1.067 -17.521 1.00 90.50 94 LYS A O 1
ATOM 777 N N . ARG A 1 95 ? 0.568 0.450 -16.424 1.00 91.19 95 ARG A N 1
ATOM 778 C CA . ARG A 1 95 ? -0.107 0.979 -17.628 1.00 91.19 95 ARG A CA 1
ATOM 779 C C . ARG A 1 95 ? 0.829 1.784 -18.528 1.00 91.19 95 ARG A C 1
ATOM 781 O O . ARG A 1 95 ? 0.677 1.729 -19.747 1.00 91.19 95 ARG A O 1
ATOM 788 N N . LYS A 1 96 ? 1.754 2.548 -17.944 1.00 89.06 96 LYS A N 1
ATOM 789 C CA . LYS A 1 96 ? 2.680 3.424 -18.679 1.00 89.06 96 LYS A CA 1
ATOM 790 C C . LYS A 1 96 ? 4.003 2.752 -19.050 1.00 89.06 96 LYS A C 1
ATOM 792 O O . LYS A 1 96 ? 4.724 3.294 -19.883 1.00 89.06 96 LYS A O 1
ATOM 797 N N . GLY A 1 97 ? 4.275 1.565 -18.508 1.00 83.19 97 GLY A N 1
ATOM 798 C CA . GLY A 1 97 ? 5.497 0.812 -18.782 1.00 83.19 97 GLY A CA 1
ATOM 799 C C . GLY A 1 97 ? 6.729 1.458 -18.157 1.00 83.19 97 GLY A C 1
ATOM 800 O O . GLY A 1 97 ? 7.774 1.506 -18.808 1.00 83.19 97 GLY A O 1
ATOM 801 N N . TYR A 1 98 ? 6.567 2.010 -16.950 1.00 77.75 98 TYR A N 1
ATOM 802 C CA . TYR A 1 98 ? 7.692 2.435 -16.122 1.00 77.75 98 TYR A CA 1
ATOM 803 C C . TYR A 1 98 ? 8.464 1.236 -15.580 1.00 77.75 98 TYR A C 1
ATOM 805 O O . TYR A 1 98 ? 7.829 0.177 -15.363 1.00 77.75 98 TYR A O 1
#

Solvent-accessible surface area (backbone atoms only — not comparable to full-atom values): 5261 Å² total; per-residue (Å²): 131,83,61,66,71,61,56,52,56,48,52,50,53,54,47,58,46,54,50,46,57,48,51,56,50,52,53,48,53,52,54,20,41,52,59,20,50,77,66,58,46,73,66,46,28,55,54,30,50,71,71,45,60,65,76,55,57,51,47,41,53,51,33,62,69,42,76,87,45,60,65,62,25,51,54,45,48,53,52,50,51,54,54,12,44,52,51,28,9,51,51,44,17,67,74,72,67,87

Organism: NCBI:txid179879

Mean predicted aligned error: 8.93 Å

Foldseek 3Di:
DPDVVVVVVVVVVVVVVVVVVVVVVVVVVVVLLVVLLVVDDPVQLVVLLVVPDPVLVVVLVVVVVPPPCVVVNVVSVVVSSVNSSSVSSVVSSVVVVD

Secondary structure (DSSP, 8-state):
---HHHHHHHHHHHHHHHHHHHHHHHHHHHHHHHHHHTT--HHHHHHHHHHS-HHHHHHHHHHHH-TT-HHHHHHHHHHHHHHHHHHHHHHHHHHHT-

Sequence (98 aa):
MLNPHVTERAAEFWTDRQQREYDDTAEAEESAFLRASEEVEFDDVIEAIYDLPESFRNRVFTAYLDKSDRKHFVYLLELLFDDAFAAAAEGIAKRKGY